Protein AF-A0A7U7AZC0-F1 (afdb_monomer_lite)

Radius of gyration: 24.21 Å; chains: 1; bounding box: 42×15×69 Å

Structure (mmC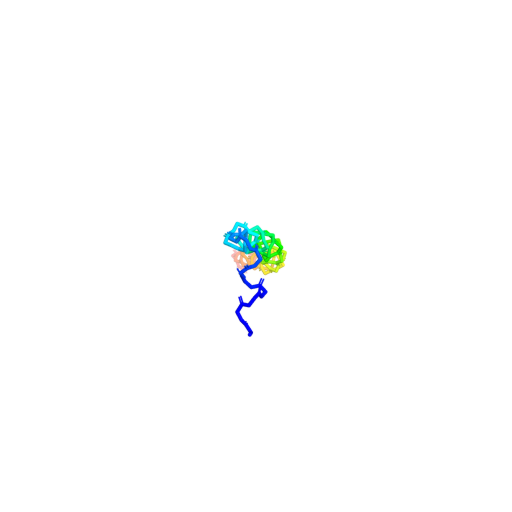IF, N/CA/C/O backbone):
data_AF-A0A7U7AZC0-F1
#
_entry.id   AF-A0A7U7AZC0-F1
#
loop_
_atom_site.group_PDB
_atom_site.id
_atom_site.type_symbol
_atom_site.label_atom_id
_atom_site.label_alt_id
_atom_site.label_comp_id
_atom_site.label_asym_id
_atom_site.label_entity_id
_atom_site.label_seq_id
_atom_site.pdbx_PDB_ins_code
_atom_site.Cartn_x
_atom_site.Cartn_y
_atom_site.Cartn_z
_atom_site.occupancy
_atom_site.B_iso_or_equiv
_atom_site.auth_seq_id
_atom_site.auth_comp_id
_atom_site.auth_asym_id
_atom_site.auth_atom_id
_atom_site.pdbx_PDB_model_num
ATOM 1 N N . MET A 1 1 ? 19.565 -12.289 -21.823 1.00 49.66 1 MET A N 1
ATOM 2 C CA . MET A 1 1 ? 18.592 -12.238 -20.696 1.00 49.66 1 MET A CA 1
ATOM 3 C C . MET A 1 1 ? 18.253 -10.813 -20.243 1.00 49.66 1 MET A C 1
ATOM 5 O O . MET A 1 1 ? 17.481 -10.661 -19.308 1.00 49.66 1 MET A O 1
ATOM 9 N N . SER A 1 2 ? 18.750 -9.771 -20.916 1.00 52.53 2 SER A N 1
ATOM 10 C CA . SER A 1 2 ? 18.381 -8.362 -20.696 1.00 52.53 2 SER A CA 1
ATOM 11 C C . SER A 1 2 ? 17.419 -7.816 -21.767 1.00 52.53 2 SER A C 1
ATOM 13 O O . SER A 1 2 ? 16.870 -6.729 -21.595 1.00 52.53 2 SER A O 1
ATOM 15 N N . ASP A 1 3 ? 17.151 -8.578 -22.834 1.00 52.25 3 ASP A N 1
ATOM 16 C CA . ASP A 1 3 ? 16.280 -8.184 -23.953 1.00 52.25 3 ASP A CA 1
ATOM 17 C C . ASP A 1 3 ? 14.803 -8.004 -23.569 1.00 52.25 3 ASP A C 1
ATOM 19 O O . ASP A 1 3 ? 14.123 -7.154 -2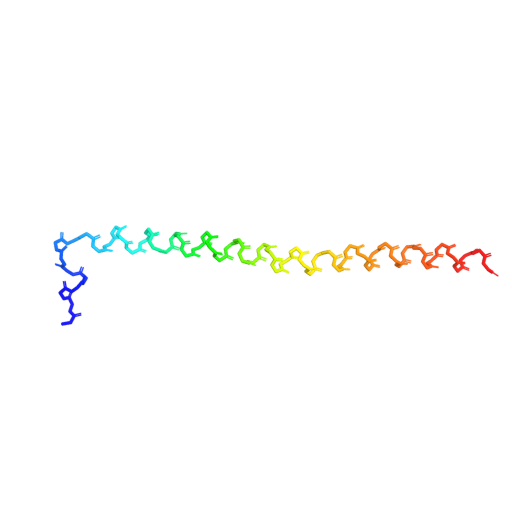4.132 1.00 52.25 3 ASP A O 1
ATOM 23 N N . PHE A 1 4 ? 14.310 -8.713 -22.547 1.00 54.81 4 PHE A N 1
ATOM 24 C CA . PHE A 1 4 ? 12.933 -8.557 -22.049 1.00 54.81 4 PHE A CA 1
ATOM 25 C C . PHE A 1 4 ? 12.707 -7.235 -21.301 1.00 54.81 4 PHE A C 1
ATOM 27 O O . PHE A 1 4 ? 11.600 -6.707 -21.294 1.00 54.81 4 PHE A O 1
ATOM 34 N N . PHE A 1 5 ? 13.765 -6.669 -20.715 1.00 54.12 5 PHE A N 1
ATOM 35 C CA . PHE A 1 5 ? 13.754 -5.317 -20.148 1.00 54.12 5 PHE A CA 1
ATOM 36 C C . PHE A 1 5 ? 14.139 -4.247 -21.184 1.00 54.12 5 PHE A C 1
ATOM 38 O O . PHE A 1 5 ? 13.938 -3.059 -20.946 1.00 54.12 5 PHE A O 1
ATOM 45 N N . SER A 1 6 ? 14.658 -4.662 -22.344 1.00 53.91 6 SER A N 1
ATOM 46 C CA . SER A 1 6 ? 15.220 -3.779 -23.372 1.00 53.91 6 SER A CA 1
ATOM 47 C C . SER A 1 6 ? 14.421 -3.770 -24.679 1.00 53.91 6 SER A C 1
ATOM 49 O O . SER A 1 6 ? 14.947 -3.322 -25.695 1.00 53.91 6 SER A O 1
ATOM 51 N N . MET A 1 7 ? 13.143 -4.184 -24.673 1.00 58.7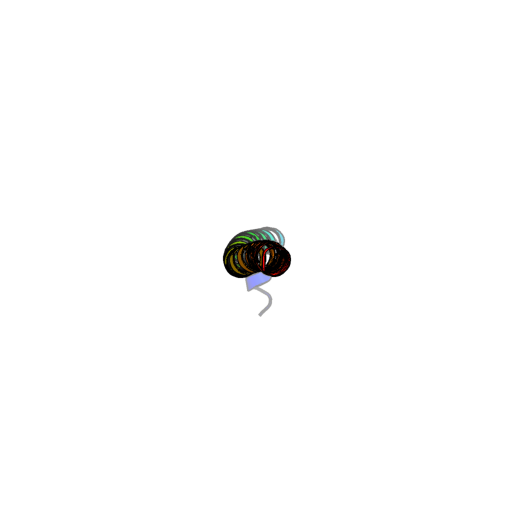5 7 MET A N 1
ATOM 52 C CA . MET A 1 7 ? 12.201 -3.902 -25.770 1.00 58.75 7 MET A CA 1
ATOM 53 C C . MET A 1 7 ? 11.978 -2.376 -25.877 1.00 58.75 7 MET A C 1
ATOM 55 O O . MET A 1 7 ? 11.004 -1.827 -25.367 1.00 58.75 7 MET A O 1
ATOM 59 N N . GLY A 1 8 ? 12.937 -1.656 -26.463 1.00 60.78 8 GLY A N 1
ATOM 60 C CA . GLY A 1 8 ? 12.816 -0.249 -26.854 1.00 60.78 8 GLY A CA 1
ATOM 61 C C . GLY A 1 8 ? 12.643 0.781 -25.728 1.00 60.78 8 GLY A C 1
ATOM 62 O O . GLY A 1 8 ? 12.108 1.849 -25.994 1.00 60.78 8 GLY A O 1
ATOM 63 N N . GLY A 1 9 ? 13.048 0.498 -24.482 1.00 65.06 9 GLY A N 1
ATOM 64 C CA . GLY A 1 9 ? 13.040 1.490 -23.387 1.00 65.06 9 GLY A CA 1
ATOM 65 C C . GLY A 1 9 ? 11.718 1.654 -22.618 1.00 65.06 9 GLY A C 1
ATOM 66 O O . GLY A 1 9 ? 11.662 2.425 -21.663 1.00 65.06 9 GLY A O 1
ATOM 67 N N . TYR A 1 10 ? 10.666 0.898 -22.954 1.00 65.38 10 TYR A N 1
ATOM 68 C CA . TYR A 1 10 ? 9.350 1.014 -22.301 1.00 65.38 10 TYR A CA 1
ATOM 69 C C . TYR A 1 10 ? 9.207 0.240 -20.982 1.00 65.38 10 TYR A C 1
ATOM 71 O O . TYR A 1 10 ? 8.297 0.518 -20.200 1.00 65.38 10 TYR A O 1
ATOM 79 N N . ALA A 1 11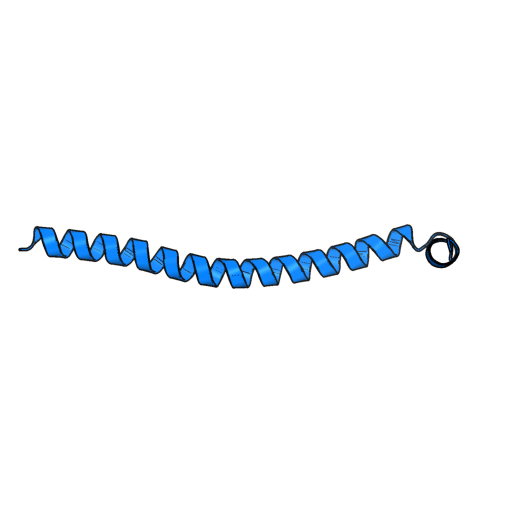 ? 10.106 -0.705 -20.690 1.00 65.50 11 ALA A N 1
ATOM 80 C CA . ALA A 1 11 ? 10.034 -1.526 -19.478 1.00 65.50 11 ALA A CA 1
ATOM 81 C C . ALA A 1 11 ? 10.071 -0.690 -18.185 1.00 65.50 11 ALA A C 1
ATOM 83 O O . ALA A 1 11 ? 9.419 -1.052 -17.207 1.00 65.50 11 ALA A O 1
ATOM 84 N N . GLY A 1 12 ? 10.761 0.458 -18.208 1.00 71.56 12 GLY A N 1
ATOM 85 C CA . GLY A 1 12 ? 10.802 1.408 -17.093 1.00 71.56 12 GLY A CA 1
ATOM 86 C C . GLY A 1 12 ? 9.456 2.076 -16.785 1.00 71.56 12 GLY A C 1
ATOM 87 O O . GLY A 1 12 ? 9.229 2.463 -15.645 1.00 71.56 12 GLY A O 1
ATOM 88 N N . TYR A 1 13 ? 8.543 2.162 -17.759 1.00 72.75 13 TYR A N 1
ATOM 89 C CA . TYR A 1 13 ? 7.191 2.711 -17.573 1.00 72.75 13 TYR A CA 1
ATOM 90 C C . TYR A 1 13 ? 6.164 1.641 -17.186 1.00 72.75 13 TYR A C 1
ATOM 92 O O . TYR A 1 13 ? 5.202 1.920 -16.476 1.00 72.75 13 TYR A O 1
ATOM 100 N N . VAL A 1 14 ? 6.375 0.404 -17.634 1.00 76.50 14 VAL A N 1
ATOM 101 C CA . VAL A 1 14 ? 5.448 -0.716 -17.424 1.00 76.50 14 VAL A CA 1
ATOM 102 C C . VAL A 1 14 ? 5.622 -1.352 -16.040 1.00 76.50 14 VAL A C 1
ATOM 104 O O . VAL A 1 14 ? 4.649 -1.692 -15.376 1.00 76.50 14 VAL A O 1
ATOM 107 N N . TRP A 1 15 ? 6.853 -1.476 -15.548 1.00 83.00 15 TRP A N 1
ATOM 108 C CA . TRP A 1 15 ? 7.105 -2.005 -14.204 1.00 83.00 15 TRP A CA 1
ATOM 109 C C . TRP A 1 15 ? 6.405 -1.245 -13.065 1.00 83.00 15 TRP A C 1
ATOM 111 O O . TRP A 1 15 ? 5.788 -1.895 -12.218 1.00 83.00 15 TRP A O 1
ATOM 121 N N . PRO A 1 16 ? 6.436 0.101 -13.015 1.00 85.38 16 PRO A N 1
ATOM 122 C CA . PRO A 1 16 ? 5.733 0.831 -11.969 1.00 85.38 16 PRO A CA 1
ATOM 123 C C . PRO A 1 16 ? 4.208 0.730 -12.086 1.00 85.38 16 PRO A C 1
ATOM 125 O O . PRO A 1 16 ? 3.548 0.808 -11.054 1.00 85.38 16 PRO A O 1
ATOM 128 N N . SER A 1 17 ? 3.625 0.500 -13.273 1.00 86.12 17 SER A N 1
ATOM 129 C CA . SER A 1 17 ? 2.171 0.285 -13.388 1.00 86.12 17 SER A CA 1
ATOM 130 C C . SER A 1 17 ? 1.746 -1.057 -12.783 1.00 86.12 17 SER A C 1
ATOM 132 O O . SER A 1 17 ? 0.770 -1.105 -12.032 1.00 86.12 17 SER A O 1
ATOM 134 N N . TYR A 1 18 ? 2.525 -2.121 -13.005 1.00 88.25 18 TYR A N 1
ATOM 135 C CA . TYR A 1 18 ? 2.341 -3.401 -12.310 1.00 88.25 18 TYR A CA 1
ATOM 136 C C . TYR A 1 18 ? 2.604 -3.285 -10.806 1.00 88.25 18 TYR A C 1
ATOM 138 O O . TYR A 1 18 ? 1.850 -3.842 -10.010 1.00 88.25 18 TYR A O 1
ATOM 146 N N . GLY A 1 19 ? 3.623 -2.518 -10.405 1.00 91.00 19 GLY A N 1
ATOM 147 C CA . GLY A 1 19 ? 3.900 -2.216 -9.002 1.00 91.00 19 GLY A CA 1
ATOM 148 C C . GLY A 1 19 ? 2.732 -1.500 -8.323 1.00 91.00 19 GLY A C 1
ATOM 149 O O . GLY A 1 19 ? 2.328 -1.901 -7.237 1.00 91.00 19 GLY A O 1
ATOM 150 N N . LEU A 1 20 ? 2.140 -0.499 -8.983 1.00 92.81 20 LEU A N 1
ATOM 151 C CA . LEU A 1 20 ? 0.982 0.242 -8.484 1.00 92.81 20 LEU A CA 1
ATOM 152 C C . LEU A 1 20 ? -0.252 -0.658 -8.365 1.00 92.81 20 LEU A C 1
ATOM 154 O O . LEU A 1 20 ? -0.926 -0.634 -7.339 1.00 92.81 20 LEU A O 1
ATOM 158 N N . ALA A 1 21 ? -0.522 -1.480 -9.382 1.00 93.31 21 ALA A N 1
ATOM 159 C CA . ALA A 1 21 ? -1.617 -2.444 -9.349 1.00 93.31 21 ALA A CA 1
ATOM 160 C C . ALA A 1 21 ? -1.454 -3.436 -8.187 1.00 93.31 21 ALA A C 1
ATOM 162 O O . ALA A 1 21 ? -2.397 -3.662 -7.427 1.00 93.31 21 ALA A O 1
ATOM 163 N N . PHE A 1 22 ? -0.241 -3.964 -7.999 1.00 94.62 22 PHE A N 1
ATOM 164 C CA . PHE A 1 22 ? 0.085 -4.827 -6.868 1.00 94.62 22 PHE A CA 1
ATOM 165 C C . PHE A 1 22 ? -0.118 -4.102 -5.533 1.00 94.62 22 PHE A C 1
ATOM 167 O O . PHE A 1 22 ? -0.720 -4.666 -4.628 1.00 94.62 22 PHE A O 1
ATOM 174 N N . LEU A 1 23 ? 0.301 -2.839 -5.424 1.00 95.56 23 LEU A N 1
ATOM 175 C CA . LEU A 1 23 ? 0.145 -2.014 -4.222 1.00 95.56 23 LEU A CA 1
ATOM 176 C C . LEU A 1 23 ? -1.326 -1.784 -3.858 1.00 95.56 23 LEU A C 1
ATOM 178 O O . LEU A 1 23 ? -1.691 -1.912 -2.692 1.00 95.56 23 LEU A O 1
ATOM 182 N N . VAL A 1 24 ? -2.177 -1.492 -4.845 1.00 95.62 24 VAL A N 1
ATOM 183 C CA . VAL A 1 24 ? -3.629 -1.345 -4.645 1.00 95.62 24 VAL A CA 1
ATOM 184 C C . VAL A 1 24 ? -4.239 -2.660 -4.164 1.00 95.62 24 VAL A C 1
ATOM 186 O O . VAL A 1 24 ? -4.998 -2.679 -3.194 1.00 95.62 24 VAL A O 1
ATOM 189 N N . MET A 1 25 ? -3.875 -3.769 -4.808 1.00 95.88 25 MET A N 1
ATOM 190 C CA . MET A 1 25 ? -4.368 -5.099 -4.456 1.00 95.88 25 MET A CA 1
ATOM 191 C C . MET A 1 25 ? -3.922 -5.508 -3.041 1.00 95.88 25 MET A C 1
ATOM 193 O O . MET A 1 25 ? -4.732 -6.005 -2.257 1.00 95.88 25 MET A O 1
ATOM 197 N N . LEU A 1 26 ? -2.669 -5.215 -2.677 1.00 95.81 26 LEU A N 1
ATOM 198 C CA . LEU A 1 26 ? -2.133 -5.425 -1.332 1.00 95.81 26 LEU A CA 1
ATOM 199 C C . LEU A 1 26 ? -2.829 -4.532 -0.302 1.00 95.81 26 LEU A C 1
ATOM 201 O O . LEU A 1 26 ? -3.160 -5.000 0.781 1.00 95.81 26 LEU A O 1
ATOM 205 N N . GLY A 1 27 ? -3.082 -3.265 -0.638 1.00 95.06 27 GLY A N 1
ATOM 206 C CA . GLY A 1 27 ? -3.774 -2.314 0.229 1.00 95.06 27 GLY A CA 1
ATOM 207 C C . GLY A 1 27 ? -5.180 -2.787 0.592 1.00 95.06 27 GLY A C 1
ATOM 208 O O . GLY A 1 27 ? -5.539 -2.770 1.765 1.00 95.06 27 GLY A O 1
ATOM 209 N N . LEU A 1 28 ? -5.942 -3.293 -0.382 1.00 92.50 28 LEU A N 1
ATOM 210 C CA . LEU A 1 28 ? -7.266 -3.878 -0.138 1.00 92.50 28 LEU A CA 1
ATOM 211 C C . LEU A 1 28 ? -7.191 -5.164 0.691 1.00 92.50 28 LEU A C 1
ATOM 213 O O . LEU A 1 28 ? -8.007 -5.370 1.590 1.00 92.50 28 LEU A O 1
ATOM 217 N N . PHE A 1 29 ? -6.206 -6.019 0.415 1.00 93.44 29 PHE A N 1
ATOM 218 C CA . PHE A 1 29 ? -5.994 -7.246 1.179 1.00 93.44 29 PHE A CA 1
ATOM 219 C C . PHE A 1 29 ? -5.667 -6.943 2.647 1.00 93.44 29 PHE A C 1
ATOM 221 O O . PHE A 1 29 ? -6.270 -7.513 3.557 1.00 93.44 29 PHE A O 1
ATOM 228 N N . ILE A 1 30 ? -4.754 -5.998 2.874 1.00 92.44 30 ILE A N 1
ATOM 229 C CA . ILE A 1 30 ? -4.361 -5.532 4.202 1.00 92.44 30 ILE A CA 1
ATOM 230 C C . ILE 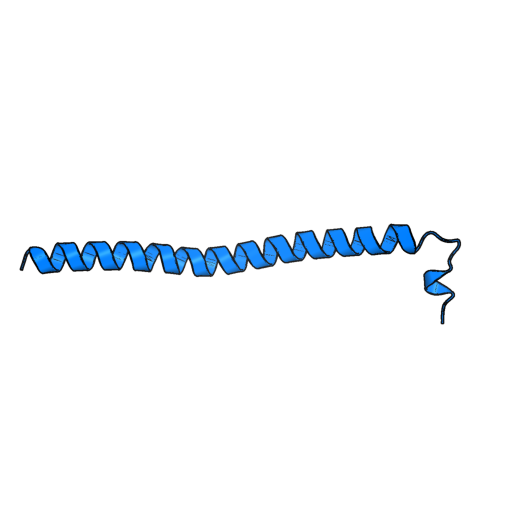A 1 30 ? -5.540 -4.847 4.898 1.00 92.44 30 ILE A C 1
ATOM 232 O O . ILE A 1 30 ? -5.767 -5.133 6.067 1.00 92.44 30 ILE A O 1
ATOM 236 N N . ASP A 1 31 ? -6.321 -4.005 4.215 1.00 89.56 31 ASP A N 1
ATOM 237 C CA . ASP A 1 31 ? -7.516 -3.370 4.793 1.00 89.56 31 ASP A CA 1
ATOM 238 C C . ASP A 1 31 ? -8.554 -4.413 5.227 1.00 89.56 31 ASP A C 1
ATOM 240 O O . ASP A 1 31 ? -9.109 -4.312 6.318 1.00 89.56 31 ASP A O 1
ATOM 244 N N . SER A 1 32 ? -8.762 -5.461 4.425 1.00 85.69 32 SER A N 1
ATOM 245 C CA . SER A 1 32 ? -9.665 -6.565 4.763 1.00 85.69 32 SER A CA 1
ATOM 246 C C . SER A 1 32 ? -9.180 -7.344 5.994 1.00 85.69 32 SER A C 1
ATOM 248 O O . SER A 1 32 ? -9.948 -7.573 6.931 1.00 85.69 32 SER A O 1
ATOM 250 N N . PHE A 1 33 ? -7.884 -7.663 6.050 1.00 85.81 33 PHE A N 1
ATOM 251 C CA . PHE A 1 33 ? -7.264 -8.317 7.207 1.00 85.81 33 PHE A CA 1
ATOM 252 C C . PHE A 1 33 ? -7.287 -7.444 8.466 1.00 85.81 33 PHE A C 1
ATOM 254 O O . PHE A 1 33 ? -7.573 -7.924 9.567 1.00 85.81 33 PHE A O 1
ATOM 261 N N . LEU A 1 34 ? -6.989 -6.153 8.318 1.00 83.62 34 LEU A N 1
ATOM 262 C CA . LEU A 1 34 ? -7.009 -5.191 9.409 1.00 83.62 34 LEU A CA 1
ATOM 263 C C . LEU A 1 34 ? -8.429 -4.959 9.900 1.00 83.62 34 LEU A C 1
ATOM 265 O O . LEU A 1 34 ? -8.603 -4.907 11.106 1.00 83.62 34 LEU A O 1
ATOM 269 N N . ARG A 1 35 ? -9.443 -4.868 9.030 1.00 73.88 35 ARG A N 1
ATOM 270 C CA . ARG A 1 35 ? -10.852 -4.775 9.451 1.00 73.88 35 ARG A CA 1
ATOM 271 C C . ARG A 1 35 ? -11.277 -5.970 10.276 1.00 73.88 35 ARG A C 1
ATOM 273 O O . ARG A 1 35 ? -11.941 -5.765 11.283 1.00 73.88 35 ARG A O 1
ATOM 280 N N . LEU A 1 36 ? -10.871 -7.180 9.895 1.00 74.31 36 LEU A N 1
ATOM 281 C CA . LEU A 1 36 ? -11.145 -8.376 10.691 1.00 74.31 36 LEU A CA 1
ATOM 282 C C . LEU A 1 36 ? -10.545 -8.248 12.100 1.00 74.31 36 LEU A C 1
ATOM 284 O O . LEU A 1 36 ? -11.267 -8.355 13.088 1.00 74.31 36 LEU A O 1
ATOM 288 N N . ARG A 1 37 ? -9.254 -7.901 12.197 1.00 74.06 37 ARG A N 1
ATOM 289 C CA . ARG A 1 37 ? -8.579 -7.683 13.493 1.00 74.06 37 ARG A CA 1
ATOM 290 C C . ARG A 1 37 ? -9.140 -6.500 14.282 1.00 74.06 37 ARG A C 1
ATOM 292 O O . ARG A 1 37 ? -9.184 -6.528 15.507 1.00 74.06 37 ARG A O 1
ATOM 299 N N . LYS A 1 38 ? -9.530 -5.428 13.598 1.00 66.50 38 LYS A N 1
ATOM 300 C CA . LYS A 1 38 ? -10.030 -4.197 14.215 1.00 66.50 38 LYS A CA 1
ATOM 301 C C . LYS A 1 38 ? -11.462 -4.376 14.711 1.00 66.50 38 LYS A C 1
ATOM 303 O O . LYS A 1 38 ? -11.803 -3.813 15.743 1.00 66.50 38 LYS A O 1
ATOM 308 N N . SER A 1 39 ? -12.253 -5.209 14.032 1.00 62.69 39 SER A N 1
ATOM 309 C CA . SER A 1 39 ? -13.565 -5.640 14.510 1.00 62.69 39 SER A CA 1
ATOM 310 C C . SER A 1 39 ? -13.436 -6.404 15.828 1.00 62.69 39 SER A C 1
ATOM 312 O O . SER A 1 39 ? -14.206 -6.141 16.742 1.00 62.69 39 SER A O 1
ATOM 314 N N . GLU A 1 40 ? -12.449 -7.294 15.972 1.00 62.00 40 GLU A N 1
ATOM 315 C CA . GLU A 1 40 ? -12.167 -7.952 17.259 1.00 62.00 40 GLU A CA 1
ATOM 316 C C . GLU A 1 40 ? -11.754 -6.951 18.351 1.00 62.00 40 GLU A C 1
ATOM 318 O O . GLU A 1 40 ? -12.261 -7.017 19.470 1.00 62.00 40 GLU A O 1
ATOM 323 N N . ALA A 1 41 ? -10.910 -5.968 18.021 1.00 63.44 41 ALA A N 1
ATOM 324 C CA . ALA A 1 41 ? -10.466 -4.951 18.979 1.00 63.44 41 ALA A CA 1
ATOM 325 C C . ALA A 1 41 ? -11.597 -4.007 19.449 1.00 63.44 41 ALA A C 1
ATOM 327 O O . ALA A 1 41 ? -11.627 -3.583 20.609 1.00 63.44 41 ALA A O 1
ATOM 328 N N . GLU A 1 42 ? -12.557 -3.675 18.579 1.00 61.09 42 GLU A N 1
ATOM 329 C CA . GLU A 1 42 ? -13.754 -2.914 18.972 1.00 61.09 42 GLU A CA 1
ATOM 330 C C . GLU A 1 42 ? -14.669 -3.720 19.904 1.00 61.09 42 GLU A C 1
ATOM 332 O O . GLU A 1 42 ? -15.241 -3.159 20.840 1.00 61.09 42 GLU A O 1
ATOM 337 N N . PHE A 1 43 ? -14.762 -5.040 19.718 1.00 58.53 43 PHE A N 1
ATOM 338 C CA . PHE A 1 43 ? -15.509 -5.897 20.640 1.00 58.53 43 PHE A CA 1
ATOM 339 C C . PHE A 1 43 ? -14.850 -5.970 22.021 1.00 58.53 43 PHE A C 1
ATOM 341 O O . PHE A 1 43 ? -15.551 -5.887 23.031 1.00 58.53 43 PHE A O 1
ATOM 348 N N . GLU A 1 44 ? -13.522 -6.055 22.087 1.00 60.78 44 GLU A N 1
ATOM 349 C CA . GLU A 1 44 ? -12.795 -6.155 23.358 1.00 60.78 44 GLU A CA 1
ATOM 350 C C . GLU A 1 44 ? -12.908 -4.870 24.201 1.00 60.78 44 GLU A C 1
ATOM 352 O O . GLU A 1 44 ? -13.135 -4.922 25.413 1.00 60.78 44 GLU A O 1
ATOM 357 N N . THR A 1 45 ? -12.851 -3.699 23.559 1.00 61.91 45 THR A N 1
ATOM 358 C CA . THR A 1 45 ? -13.000 -2.403 24.250 1.00 61.91 45 THR A CA 1
ATOM 359 C C . THR A 1 45 ? -14.420 -2.169 24.788 1.00 61.91 45 THR A C 1
ATOM 361 O O . THR A 1 45 ? -14.596 -1.614 25.883 1.00 61.91 45 THR A O 1
ATOM 364 N N . LEU A 1 46 ? -15.446 -2.639 24.072 1.00 61.81 46 LEU A N 1
ATOM 365 C CA . LEU A 1 46 ? -16.841 -2.562 24.516 1.00 61.81 46 LEU A CA 1
ATOM 366 C C . LEU A 1 46 ? -17.165 -3.586 25.615 1.00 61.81 46 LEU A C 1
ATOM 368 O O . LEU A 1 46 ? -17.893 -3.251 26.558 1.00 61.81 46 LEU A O 1
ATOM 372 N N . ASP A 1 47 ? -16.618 -4.802 25.539 1.00 62.34 47 ASP A N 1
ATOM 373 C CA . ASP A 1 47 ? -16.825 -5.833 26.564 1.00 62.34 47 ASP A CA 1
ATOM 374 C C . ASP A 1 47 ? -16.145 -5.457 27.887 1.00 62.34 47 ASP A C 1
ATOM 376 O O . ASP A 1 47 ? -16.768 -5.547 28.949 1.00 62.34 47 ASP A O 1
ATOM 380 N N . ALA A 1 48 ? -14.925 -4.910 27.832 1.00 65.00 48 ALA A N 1
ATOM 381 C CA . ALA A 1 48 ? -14.216 -4.410 29.012 1.00 65.00 48 ALA A CA 1
ATOM 382 C C . ALA A 1 48 ? -15.008 -3.309 29.743 1.00 65.00 48 ALA A C 1
ATOM 384 O O . ALA A 1 48 ? -15.142 -3.330 30.970 1.00 65.00 48 ALA A O 1
ATOM 385 N N . SER A 1 49 ? -15.615 -2.389 28.987 1.00 63.97 49 SER A N 1
ATOM 386 C CA . SER A 1 49 ? -16.449 -1.309 29.532 1.00 63.97 49 SER A CA 1
ATOM 387 C C . SER A 1 49 ? -17.748 -1.837 30.159 1.00 63.97 49 SER A C 1
ATOM 389 O O . SER A 1 49 ? -18.178 -1.363 31.215 1.00 63.97 49 SER A O 1
ATOM 391 N N . ARG A 1 50 ? -18.365 -2.861 29.551 1.00 65.75 50 ARG A N 1
ATOM 392 C CA . ARG A 1 50 ? -19.564 -3.522 30.097 1.00 65.75 50 ARG A CA 1
ATOM 393 C C . ARG A 1 50 ? -19.266 -4.345 31.347 1.00 65.75 50 ARG A C 1
ATOM 395 O O . ARG A 1 50 ? -20.057 -4.293 32.290 1.00 65.75 50 ARG A O 1
ATOM 402 N N . LYS A 1 51 ? -18.148 -5.074 31.387 1.00 62.91 51 LYS A N 1
ATOM 403 C CA . LYS A 1 51 ? -17.714 -5.818 32.581 1.00 62.91 51 LYS A CA 1
ATOM 404 C C . LYS A 1 51 ? -17.457 -4.886 33.759 1.00 62.91 51 LYS A C 1
ATOM 406 O O . LYS A 1 51 ? -18.013 -5.124 34.827 1.00 62.91 51 LYS A O 1
ATOM 411 N N . ALA A 1 52 ? -16.739 -3.783 33.546 1.00 64.69 52 ALA A N 1
ATOM 412 C CA . ALA A 1 52 ? -16.477 -2.793 34.593 1.00 64.69 52 ALA A CA 1
ATOM 413 C C . ALA A 1 52 ? -17.765 -2.152 35.150 1.00 64.69 52 ALA A C 1
ATOM 415 O O . ALA A 1 52 ? -17.888 -1.924 36.354 1.00 64.69 52 ALA A O 1
ATOM 416 N N . ALA A 1 53 ? -18.758 -1.894 34.291 1.00 66.69 53 ALA A N 1
ATOM 417 C CA . ALA A 1 53 ? -20.061 -1.383 34.719 1.00 66.69 53 ALA A CA 1
ATOM 418 C C . ALA A 1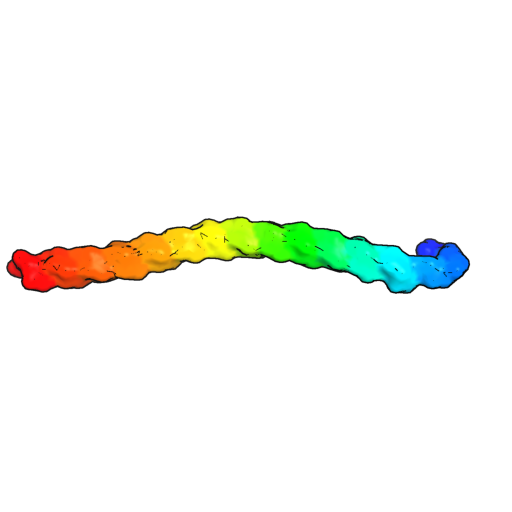 53 ? -20.905 -2.431 35.471 1.00 66.69 53 ALA A C 1
ATOM 420 O O . ALA A 1 53 ? -21.691 -2.071 36.349 1.00 66.69 53 ALA A O 1
ATOM 421 N N . LYS A 1 54 ? -20.751 -3.720 35.139 1.00 66.88 54 LYS A N 1
ATOM 422 C CA . LYS A 1 54 ? -21.441 -4.828 35.813 1.00 66.88 54 LYS A CA 1
ATOM 423 C C . LYS A 1 54 ? -20.834 -5.129 37.187 1.00 66.88 54 LYS A C 1
ATOM 425 O O . LYS A 1 54 ? -21.581 -5.410 38.115 1.00 66.88 54 LYS A O 1
ATOM 430 N N . GLU A 1 55 ? -19.515 -5.013 37.322 1.00 68.75 55 GLU A N 1
ATOM 431 C CA . GLU A 1 55 ? -18.787 -5.233 38.578 1.00 68.75 55 GLU A CA 1
ATOM 432 C C . GLU A 1 55 ? -19.064 -4.136 39.612 1.00 68.75 55 GLU A C 1
ATOM 434 O O . GLU A 1 55 ? -19.258 -4.435 40.781 1.00 68.75 55 GLU A O 1
ATOM 439 N N . LYS A 1 56 ? -19.218 -2.874 39.188 1.00 60.22 56 LYS A N 1
ATOM 440 C CA . LYS A 1 56 ? -19.605 -1.774 40.095 1.00 60.22 56 LYS A CA 1
ATOM 441 C C . LYS A 1 56 ? -21.034 -1.853 40.641 1.00 60.22 56 LYS A C 1
ATOM 443 O O . LYS A 1 56 ? -21.394 -1.036 41.485 1.00 60.22 56 LYS A O 1
ATOM 448 N N . ARG A 1 57 ? -21.871 -2.750 40.114 1.00 60.09 57 ARG A N 1
ATOM 449 C CA . ARG A 1 57 ? -23.287 -2.879 40.491 1.00 60.09 57 ARG A CA 1
ATOM 450 C C . ARG A 1 57 ? -23.577 -4.143 41.313 1.00 60.09 57 ARG A C 1
ATOM 452 O O . ARG A 1 57 ? -24.736 -4.346 41.670 1.00 60.09 57 ARG A O 1
ATOM 459 N N . SER A 1 58 ? -22.561 -4.968 41.580 1.00 50.44 58 SER A N 1
ATOM 460 C CA . SER A 1 58 ? -22.605 -6.092 42.525 1.00 50.44 58 SER A CA 1
ATOM 461 C C . SER A 1 58 ? -21.932 -5.715 43.837 1.00 50.44 58 SER A C 1
ATOM 463 O O . SER A 1 58 ? -22.239 -6.423 44.820 1.00 50.44 58 SER A O 1
#

pLDDT: mean 72.55, std 14.5, range [49.66, 95.88]

Sequence (58 aa):
MSDFFSMGGYAGYVWPSYGLAFLVMLGLFIDSFLRLRKSEAEFETLDASRKAAKEKRS

Foldseek 3Di:
DCVVCPPPNCNVVVVVVVVVVVVVVVVVVVVVVVCVVVVVVVVVVVVVVVVVVVVVVD

Secondary structure (DSSP, 8-state):
--TTT-STTTHHHHHHHHHHHHHHHHHHHHHHHHHHHHHHHHHHHHHHHHHHHHHTT-